Protein AF-A0A2V7JKA7-F1 (afdb_monomer_lite)

Foldseek 3Di:
DWKWKDDPPDIDTQGDDDPPDDDDGDDPPVRCVPAQKMKMWADDDPDPDHTDIDIDGHHPPDDDDDDDDDD

pLDDT: mean 87.68, std 7.16, range [63.03, 95.38]

Radius of gyration: 12.14 Å; chains: 1; bounding box: 30×22×30 Å

Structure (mmCIF, N/CA/C/O backbone):
data_AF-A0A2V7JKA7-F1
#
_entry.id   AF-A0A2V7JKA7-F1
#
loop_
_atom_site.group_PDB
_atom_site.id
_atom_site.type_symbol
_atom_site.label_atom_id
_atom_site.label_alt_id
_atom_site.label_comp_id
_atom_site.label_asym_id
_atom_site.label_entity_id
_atom_site.label_seq_id
_atom_site.pdbx_PDB_ins_code
_atom_site.Cartn_x
_atom_site.Cartn_y
_atom_site.Cartn_z
_atom_site.occupancy
_atom_site.B_iso_or_equiv
_atom_site.auth_seq_id
_atom_site.auth_comp_id
_atom_site.auth_asym_id
_atom_site.auth_atom_id
_atom_site.pdbx_PDB_model_num
ATOM 1 N N . MET A 1 1 ? 11.051 -0.112 -5.578 1.00 88.25 1 MET A N 1
ATOM 2 C CA . MET A 1 1 ? 10.325 0.939 -4.851 1.00 88.25 1 MET A CA 1
ATOM 3 C C . MET A 1 1 ? 10.023 0.417 -3.467 1.00 88.25 1 MET A C 1
ATOM 5 O O . MET A 1 1 ? 9.571 -0.718 -3.361 1.00 88.25 1 MET A O 1
ATOM 9 N N . ASP A 1 2 ? 10.312 1.201 -2.439 1.00 93.50 2 ASP A N 1
ATOM 10 C CA . ASP A 1 2 ? 9.871 0.913 -1.080 1.00 93.50 2 ASP A CA 1
ATOM 11 C C . ASP A 1 2 ? 8.414 1.324 -0.911 1.00 93.50 2 ASP A C 1
ATOM 13 O O . ASP A 1 2 ? 8.029 2.429 -1.296 1.00 93.50 2 ASP A O 1
ATOM 17 N N . VAL A 1 3 ? 7.617 0.427 -0.342 1.00 94.62 3 VAL A N 1
ATOM 18 C CA . VAL A 1 3 ? 6.194 0.641 -0.089 1.00 94.62 3 VAL A CA 1
ATOM 19 C C . VAL A 1 3 ? 5.997 0.844 1.401 1.00 94.62 3 VAL A C 1
ATOM 21 O O . VAL A 1 3 ? 6.384 -0.005 2.210 1.00 94.62 3 VAL A O 1
ATOM 24 N N . PHE A 1 4 ? 5.369 1.955 1.759 1.00 95.12 4 PHE A N 1
ATOM 25 C CA . PHE A 1 4 ? 4.986 2.264 3.128 1.00 95.12 4 PHE A CA 1
ATOM 26 C C . PHE A 1 4 ? 3.477 2.423 3.225 1.00 95.12 4 PHE A C 1
ATOM 28 O O . PHE A 1 4 ? 2.846 2.960 2.317 1.00 95.12 4 PHE A O 1
ATOM 35 N N . VAL A 1 5 ? 2.927 1.994 4.354 1.00 94.62 5 VAL A N 1
ATOM 36 C CA . VAL A 1 5 ? 1.565 2.311 4.773 1.00 94.62 5 VAL A CA 1
ATOM 37 C C . VAL A 1 5 ? 1.623 3.260 5.957 1.00 94.62 5 VAL A C 1
ATOM 39 O O . VAL A 1 5 ? 2.471 3.138 6.846 1.00 94.62 5 VAL A O 1
ATOM 42 N N . LEU A 1 6 ? 0.742 4.245 5.925 1.00 92.81 6 LEU A N 1
ATOM 43 C CA . LEU A 1 6 ? 0.613 5.287 6.915 1.00 92.81 6 LEU A CA 1
ATOM 44 C C . LEU A 1 6 ? -0.834 5.340 7.393 1.00 92.81 6 LEU A C 1
ATOM 46 O O . LEU A 1 6 ? -1.773 5.272 6.596 1.00 92.81 6 LEU A O 1
ATOM 50 N N . ASN A 1 7 ? -0.993 5.538 8.694 1.00 86.19 7 ASN A N 1
ATOM 51 C CA . ASN A 1 7 ? -2.214 6.070 9.286 1.00 86.19 7 ASN A CA 1
ATOM 52 C C . ASN A 1 7 ? -1.884 7.419 9.955 1.00 86.19 7 ASN A C 1
ATOM 54 O O . ASN A 1 7 ? -0.806 7.984 9.759 1.00 86.19 7 ASN A O 1
ATOM 58 N N . SER A 1 8 ? -2.818 7.970 10.723 1.00 76.69 8 SER A N 1
ATOM 59 C CA . SER A 1 8 ? -2.682 9.272 11.386 1.00 76.69 8 SER A CA 1
ATOM 60 C C . SER A 1 8 ? -1.518 9.369 12.385 1.00 76.69 8 SER A C 1
ATOM 62 O O . SER A 1 8 ? -1.113 10.483 12.706 1.00 76.69 8 SER A O 1
ATOM 64 N N . SER A 1 9 ? -0.961 8.254 12.865 1.00 80.62 9 SER A N 1
ATOM 65 C CA . SER A 1 9 ? 0.060 8.247 13.926 1.00 80.62 9 SER A CA 1
ATOM 66 C C . SER A 1 9 ? 1.276 7.363 13.649 1.00 80.62 9 SER A C 1
ATOM 68 O O . SER A 1 9 ? 2.270 7.451 14.368 1.00 80.62 9 SER A O 1
ATOM 70 N N . GLN A 1 10 ? 1.224 6.506 12.632 1.00 89.81 10 GLN A N 1
ATOM 71 C CA . GLN A 1 10 ? 2.220 5.472 12.380 1.00 89.81 10 GLN A CA 1
ATOM 72 C C . GLN A 1 10 ? 2.541 5.364 10.893 1.00 89.81 10 GLN A C 1
ATOM 74 O O . GLN A 1 10 ? 1.695 5.581 10.024 1.00 89.81 10 GLN A O 1
ATOM 79 N N . ARG A 1 11 ? 3.789 4.980 10.614 1.00 92.88 11 ARG A N 1
ATOM 80 C CA . ARG A 1 11 ? 4.299 4.652 9.283 1.00 92.88 11 ARG A CA 1
ATOM 81 C C . ARG A 1 11 ? 5.073 3.348 9.372 1.00 92.88 11 ARG A C 1
ATOM 83 O O . ARG A 1 11 ? 6.056 3.272 10.104 1.00 92.88 11 ARG A O 1
ATOM 90 N N . THR A 1 12 ? 4.663 2.364 8.583 1.00 94.25 12 THR A N 1
ATOM 91 C CA . THR A 1 12 ? 5.303 1.048 8.517 1.00 94.25 12 THR A CA 1
ATOM 92 C C . THR A 1 12 ? 5.684 0.730 7.082 1.00 94.25 12 THR A C 1
ATOM 94 O O . THR A 1 12 ? 4.933 1.000 6.146 1.00 94.25 12 THR A O 1
ATOM 97 N N . ARG A 1 13 ? 6.867 0.143 6.896 1.00 95.38 13 ARG A N 1
ATOM 98 C CA . ARG A 1 13 ? 7.294 -0.396 5.603 1.00 95.38 13 ARG A CA 1
ATOM 99 C C . ARG A 1 13 ? 6.612 -1.740 5.377 1.00 95.38 13 ARG A C 1
ATOM 101 O O . ARG A 1 13 ? 6.790 -2.651 6.178 1.00 95.38 13 ARG A O 1
ATOM 108 N N . LEU A 1 14 ? 5.878 -1.860 4.276 1.00 95.19 14 LEU A N 1
ATOM 109 C CA . LEU A 1 14 ? 5.270 -3.118 3.846 1.00 95.19 14 LEU A CA 1
ATOM 110 C C . LEU A 1 14 ? 6.282 -4.006 3.114 1.00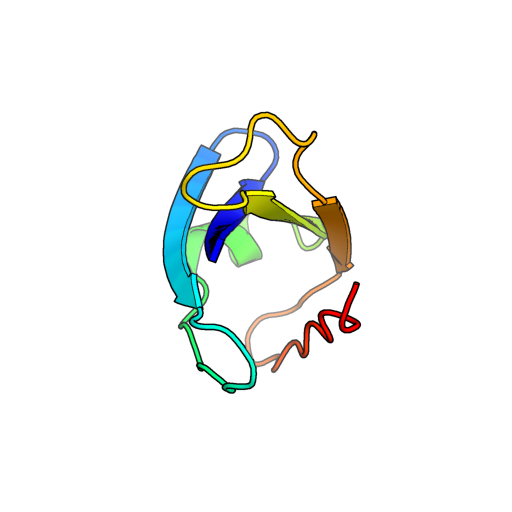 95.19 14 LEU A C 1
ATOM 112 O O . LEU A 1 14 ? 6.312 -5.214 3.321 1.00 95.19 14 LEU A O 1
ATOM 116 N N . GLY A 1 15 ? 7.145 -3.408 2.286 1.00 94.94 15 GLY A N 1
ATOM 117 C CA . GLY A 1 15 ? 8.173 -4.149 1.562 1.00 94.94 15 GLY A CA 1
ATOM 118 C C . GLY A 1 15 ? 8.753 -3.398 0.369 1.00 94.94 15 GLY A C 1
ATOM 119 O O . GLY A 1 15 ? 8.662 -2.173 0.281 1.00 94.94 15 GLY A O 1
ATOM 120 N N . ILE A 1 16 ? 9.367 -4.153 -0.546 1.00 93.31 16 ILE A N 1
ATOM 121 C CA . ILE A 1 16 ? 9.951 -3.644 -1.793 1.00 93.31 16 ILE A CA 1
ATOM 122 C C . ILE A 1 16 ? 9.217 -4.258 -2.983 1.00 93.31 16 ILE A C 1
ATOM 124 O O . ILE A 1 16 ? 9.126 -5.478 -3.093 1.00 93.31 16 ILE A O 1
ATOM 128 N N . VAL A 1 17 ? 8.798 -3.419 -3.929 1.00 90.56 17 VAL A N 1
ATOM 129 C CA . VAL A 1 17 ? 8.331 -3.840 -5.259 1.00 90.56 17 VAL A CA 1
ATOM 130 C C . VAL A 1 17 ? 9.427 -3.568 -6.284 1.00 90.56 17 VAL A C 1
ATOM 132 O O . VAL A 1 17 ? 9.975 -2.462 -6.341 1.00 90.56 17 VAL A O 1
ATOM 135 N N . ARG A 1 18 ? 9.786 -4.569 -7.091 1.00 88.06 18 ARG A N 1
ATOM 136 C CA . ARG A 1 18 ? 10.748 -4.412 -8.196 1.00 88.06 18 ARG A CA 1
ATOM 137 C C . ARG A 1 18 ? 10.017 -3.940 -9.460 1.00 88.06 18 ARG A C 1
ATOM 139 O O . ARG A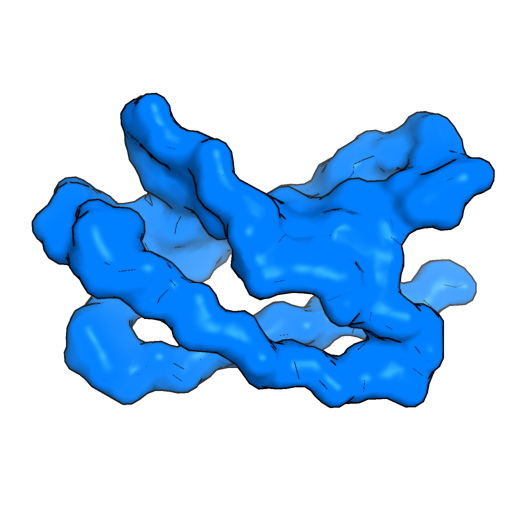 1 18 ? 8.799 -4.058 -9.548 1.00 88.06 18 ARG A O 1
ATOM 146 N N . GLY A 1 19 ? 10.749 -3.389 -10.428 1.00 82.50 19 GLY A N 1
ATOM 147 C CA . GLY A 1 19 ? 10.153 -2.969 -11.702 1.00 82.50 19 GLY A CA 1
ATOM 148 C C . GLY A 1 19 ? 9.447 -4.131 -12.407 1.00 82.50 19 GLY A C 1
ATOM 149 O O . GLY A 1 19 ? 9.943 -5.254 -12.360 1.00 82.50 19 GLY A O 1
ATOM 150 N N . VAL A 1 20 ? 8.298 -3.849 -13.033 1.00 84.75 20 VAL A N 1
ATOM 151 C CA . VAL A 1 20 ? 7.495 -4.819 -13.807 1.00 84.75 20 VAL A CA 1
ATOM 152 C C . VAL A 1 20 ? 7.180 -6.094 -13.004 1.00 84.75 20 VAL A C 1
ATOM 154 O O . VAL A 1 20 ? 7.330 -7.214 -13.481 1.00 84.75 20 VAL A O 1
ATOM 157 N N . SER A 1 21 ? 6.787 -5.933 -11.739 1.00 90.00 21 SER A N 1
ATOM 158 C CA . SER A 1 21 ? 6.416 -7.056 -10.877 1.00 90.00 21 SER A CA 1
ATOM 159 C C . SER A 1 21 ? 5.230 -6.712 -9.989 1.00 90.00 21 SER A C 1
ATOM 161 O O . SER A 1 21 ? 5.067 -5.559 -9.589 1.00 90.00 21 SER A O 1
ATOM 163 N N . THR A 1 22 ? 4.451 -7.733 -9.644 1.00 91.69 22 THR A N 1
ATOM 164 C CA . THR A 1 22 ? 3.383 -7.647 -8.645 1.00 91.69 22 THR A CA 1
ATOM 165 C C . THR A 1 22 ? 3.868 -8.281 -7.350 1.00 91.69 22 THR A C 1
ATOM 167 O O . THR A 1 22 ? 4.503 -9.336 -7.365 1.00 91.69 22 THR A O 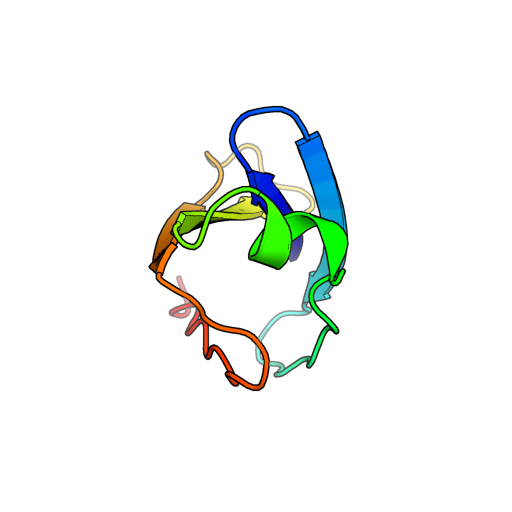1
ATOM 170 N N . GLN A 1 23 ? 3.590 -7.628 -6.226 1.00 93.94 23 GLN A N 1
ATOM 171 C CA . GLN A 1 23 ? 3.868 -8.152 -4.891 1.00 93.94 23 GLN A CA 1
ATOM 172 C C . GLN A 1 23 ? 2.643 -7.938 -4.014 1.00 93.94 23 GLN A C 1
ATOM 174 O O . GLN A 1 23 ? 1.974 -6.912 -4.122 1.00 93.94 23 GLN A O 1
ATOM 179 N N . VAL A 1 24 ? 2.378 -8.902 -3.138 1.00 95.19 24 VAL A N 1
ATOM 180 C CA . VAL A 1 24 ? 1.282 -8.841 -2.172 1.00 95.19 24 VAL A CA 1
ATOM 181 C C . VAL A 1 24 ? 1.885 -8.652 -0.790 1.00 95.19 24 VAL A C 1
ATOM 183 O O . VAL A 1 24 ? 2.754 -9.422 -0.382 1.00 95.19 24 VAL A O 1
ATOM 186 N N . PHE A 1 25 ? 1.415 -7.637 -0.070 1.00 94.69 25 PHE A N 1
ATOM 187 C CA . PHE A 1 25 ? 1.834 -7.370 1.300 1.00 94.69 25 PHE A CA 1
ATOM 188 C C . PHE A 1 25 ? 0.624 -7.414 2.231 1.00 94.69 25 PHE A C 1
ATOM 190 O O . PHE A 1 25 ? -0.400 -6.807 1.909 1.00 94.69 25 PHE A O 1
ATOM 197 N N . PRO A 1 26 ? 0.721 -8.086 3.391 1.00 93.62 26 PRO A N 1
ATOM 198 C CA . PRO A 1 26 ? -0.312 -7.979 4.405 1.00 93.62 26 PRO A CA 1
ATOM 199 C C . PRO A 1 26 ? -0.303 -6.563 4.988 1.00 93.62 26 PRO A C 1
ATOM 201 O O . PRO A 1 26 ? 0.748 -6.046 5.372 1.00 93.62 26 PRO A O 1
ATOM 204 N N . ILE A 1 27 ? -1.477 -5.941 5.079 1.00 91.00 27 ILE A N 1
ATOM 205 C CA . ILE A 1 27 ? -1.642 -4.695 5.829 1.00 91.00 27 ILE A CA 1
ATOM 206 C C . ILE A 1 27 ? -1.770 -5.071 7.309 1.00 91.00 27 ILE A C 1
ATOM 208 O O . ILE A 1 27 ? -2.661 -5.855 7.652 1.00 91.00 27 ILE A O 1
ATOM 212 N N . PRO A 1 28 ? -0.916 -4.542 8.201 1.00 89.44 28 PRO A N 1
ATOM 213 C CA . PRO A 1 28 ? -1.022 -4.848 9.619 1.00 89.44 28 PRO A CA 1
ATOM 214 C C . PRO A 1 28 ? -2.374 -4.395 10.190 1.00 89.44 28 PRO A C 1
ATOM 216 O O . PRO A 1 28 ? -2.846 -3.284 9.929 1.00 89.44 28 PRO A O 1
ATOM 219 N N . ALA A 1 29 ? -3.027 -5.268 10.958 1.00 87.50 29 ALA A N 1
ATOM 220 C CA . ALA A 1 29 ? -4.415 -5.079 11.384 1.00 87.50 29 ALA A CA 1
ATOM 221 C C . ALA A 1 29 ? -4.620 -3.851 12.296 1.00 87.50 29 ALA A C 1
ATOM 223 O O . ALA A 1 29 ? -5.726 -3.317 12.389 1.00 87.50 29 ALA A O 1
ATOM 224 N N . GLU A 1 30 ? -3.572 -3.387 12.975 1.00 85.56 30 GLU A N 1
ATOM 225 C CA . GLU A 1 30 ? -3.575 -2.152 13.760 1.00 85.56 30 GLU A CA 1
ATOM 226 C C . GLU A 1 30 ? -3.797 -0.893 12.911 1.00 85.56 30 GLU A C 1
ATOM 228 O O . GLU A 1 30 ? -4.388 0.064 13.408 1.00 85.56 30 GLU A O 1
ATOM 233 N N . PHE A 1 31 ? -3.421 -0.898 11.628 1.00 85.75 31 PHE A N 1
ATOM 234 C CA . PHE A 1 31 ? -3.648 0.248 10.745 1.00 85.75 31 PHE A CA 1
ATOM 235 C C . PHE A 1 31 ? -5.129 0.401 10.400 1.00 85.75 31 PHE A C 1
ATOM 237 O O . PHE A 1 31 ? -5.660 1.506 10.479 1.00 85.75 31 PHE A O 1
ATOM 244 N N . VAL A 1 32 ? -5.799 -0.713 10.095 1.00 83.19 32 VAL A N 1
ATOM 245 C CA . VAL A 1 32 ? -7.208 -0.742 9.670 1.00 83.19 32 VAL A CA 1
ATOM 246 C C . VAL A 1 32 ? -8.169 -0.466 10.833 1.00 83.19 32 VAL A C 1
ATOM 248 O O . VAL A 1 32 ? -9.217 0.144 10.644 1.00 83.19 32 VAL A O 1
ATOM 251 N N . ARG A 1 33 ? -7.822 -0.884 12.059 1.00 80.12 33 ARG A N 1
ATOM 252 C CA . ARG A 1 33 ? -8.679 -0.687 13.245 1.00 80.12 33 ARG A CA 1
ATOM 253 C C . ARG A 1 33 ? -8.785 0.768 13.706 1.00 80.12 33 ARG A C 1
ATOM 255 O O . ARG A 1 33 ? -9.791 1.128 14.306 1.00 80.12 33 ARG A O 1
ATOM 262 N N . ILE A 1 34 ? -7.745 1.570 13.484 1.00 75.38 34 ILE A N 1
ATOM 263 C CA . ILE A 1 34 ? -7.666 2.951 13.988 1.00 75.38 34 ILE A CA 1
ATOM 264 C C . ILE A 1 34 ? -8.307 3.935 13.005 1.00 75.38 34 ILE A C 1
ATOM 266 O O . ILE A 1 34 ? -8.985 4.870 13.423 1.00 75.38 34 ILE A O 1
ATOM 270 N N . SER A 1 35 ? -8.083 3.738 11.706 1.00 79.25 35 SER A N 1
ATOM 271 C CA . SER A 1 35 ? -8.624 4.589 10.649 1.00 79.25 35 SER A CA 1
ATOM 272 C C . SER A 1 35 ? -8.914 3.739 9.417 1.00 79.25 35 SER A C 1
ATOM 274 O O . SER A 1 35 ? -8.009 3.044 8.952 1.00 79.25 35 SER A O 1
ATOM 276 N N . PRO A 1 36 ? -10.120 3.831 8.833 1.00 83.69 36 PRO A N 1
ATOM 277 C CA . PRO A 1 36 ? -10.397 3.165 7.569 1.00 83.69 36 PRO A CA 1
ATOM 278 C C . PRO A 1 36 ? -9.645 3.841 6.416 1.00 83.69 36 PRO A C 1
ATOM 280 O O . PRO A 1 36 ? -9.407 3.213 5.397 1.00 83.69 36 PRO A O 1
ATOM 283 N N . GLN A 1 37 ? -9.227 5.105 6.551 1.00 90.62 37 GLN A N 1
ATOM 284 C CA . GLN A 1 37 ? -8.422 5.775 5.533 1.00 90.62 37 GLN A CA 1
ATOM 285 C C . GLN A 1 37 ? -6.934 5.509 5.775 1.00 90.62 37 GLN A C 1
ATOM 287 O O . GLN A 1 37 ? -6.358 6.008 6.749 1.00 90.62 37 GLN A O 1
ATOM 292 N N . LEU A 1 38 ? -6.320 4.754 4.864 1.00 92.19 38 LEU A N 1
ATOM 293 C CA . LEU A 1 38 ? -4.884 4.501 4.827 1.00 92.19 38 LEU A CA 1
ATOM 294 C C . LEU A 1 38 ? -4.226 5.327 3.731 1.00 92.19 38 LEU A C 1
ATOM 296 O O . LEU A 1 38 ? -4.791 5.535 2.656 1.00 92.19 38 LEU A O 1
ATOM 300 N N . ARG A 1 39 ? -3.001 5.775 3.995 1.00 93.94 39 ARG A N 1
ATOM 301 C CA . ARG A 1 39 ? -2.160 6.444 3.006 1.00 93.94 39 ARG A CA 1
ATOM 302 C C . ARG A 1 39 ? -0.978 5.552 2.659 1.00 93.94 39 ARG A C 1
ATOM 304 O O . ARG A 1 39 ? -0.235 5.137 3.539 1.00 93.94 39 ARG A O 1
ATOM 311 N N . PHE A 1 40 ? -0.792 5.284 1.380 1.00 94.25 40 PHE A N 1
ATOM 312 C CA . PHE A 1 40 ? 0.332 4.536 0.845 1.00 94.25 40 PHE A CA 1
ATOM 313 C C . PHE A 1 40 ? 1.355 5.500 0.266 1.00 94.25 40 PHE A C 1
ATOM 315 O O . PHE A 1 40 ? 0.996 6.438 -0.443 1.00 94.25 40 PHE A O 1
ATOM 322 N N . GLU A 1 41 ? 2.628 5.258 0.555 1.00 94.19 41 GLU A N 1
ATOM 323 C CA . GLU A 1 41 ? 3.742 5.990 -0.036 1.00 94.19 41 GLU A CA 1
ATOM 324 C C . GLU A 1 41 ? 4.672 5.034 -0.776 1.00 94.19 41 GLU A C 1
ATOM 326 O O . GLU A 1 41 ? 5.131 4.027 -0.230 1.00 94.19 41 GLU A O 1
ATOM 331 N N . LEU A 1 42 ? 4.997 5.400 -2.009 1.00 92.25 42 LEU A N 1
ATOM 332 C CA . LEU A 1 42 ? 5.891 4.674 -2.895 1.00 92.25 42 LEU A CA 1
ATOM 333 C C . LEU A 1 42 ? 7.163 5.485 -3.106 1.00 92.25 42 LEU A C 1
ATOM 335 O O . LEU A 1 42 ? 7.148 6.537 -3.748 1.00 92.25 42 LEU A O 1
ATOM 339 N N . HIS A 1 43 ? 8.273 4.971 -2.590 1.00 91.25 43 HIS A N 1
ATOM 340 C CA . HIS A 1 43 ? 9.579 5.618 -2.662 1.00 91.25 43 HIS A CA 1
ATOM 341 C C . HIS A 1 43 ? 10.437 4.920 -3.723 1.00 91.25 43 HIS A C 1
ATOM 343 O O . HIS A 1 43 ? 10.665 3.708 -3.668 1.00 91.25 43 HIS A O 1
ATOM 349 N N . ALA A 1 44 ? 10.908 5.664 -4.724 1.00 87.56 44 ALA A N 1
ATOM 350 C CA . ALA A 1 44 ? 11.833 5.124 -5.716 1.00 87.56 44 ALA A CA 1
ATOM 351 C C . ALA A 1 44 ? 13.190 4.821 -5.059 1.00 87.56 44 ALA A C 1
ATOM 353 O O . ALA A 1 44 ? 13.729 5.640 -4.322 1.00 87.56 44 ALA A O 1
ATOM 354 N N . ILE A 1 45 ? 13.758 3.645 -5.338 1.00 83.56 45 ILE A N 1
ATOM 355 C CA . ILE A 1 45 ? 15.093 3.289 -4.841 1.00 83.56 45 ILE A CA 1
ATOM 356 C C . ILE A 1 45 ? 16.113 3.878 -5.817 1.00 83.56 45 ILE A C 1
ATOM 358 O O . ILE A 1 45 ? 16.035 3.603 -7.012 1.00 83.56 45 ILE A O 1
ATOM 362 N N . GLY A 1 46 ? 17.056 4.678 -5.315 1.00 75.38 46 GLY A N 1
ATOM 363 C CA . GLY A 1 46 ? 18.151 5.229 -6.122 1.00 75.38 46 GLY A CA 1
ATOM 364 C C . GLY A 1 46 ? 17.798 6.447 -6.985 1.00 75.38 46 GLY A C 1
ATOM 365 O O . GLY A 1 46 ? 18.575 6.803 -7.863 1.00 75.38 46 GLY A O 1
ATOM 366 N N . GLY A 1 47 ? 16.662 7.109 -6.746 1.00 67.81 47 GLY A N 1
ATOM 367 C CA . GLY A 1 47 ? 16.307 8.363 -7.417 1.00 67.81 47 GLY A CA 1
ATOM 368 C C . GLY A 1 47 ? 15.678 9.353 -6.442 1.00 67.81 47 GLY A C 1
ATOM 369 O O . GLY A 1 47 ? 14.787 8.978 -5.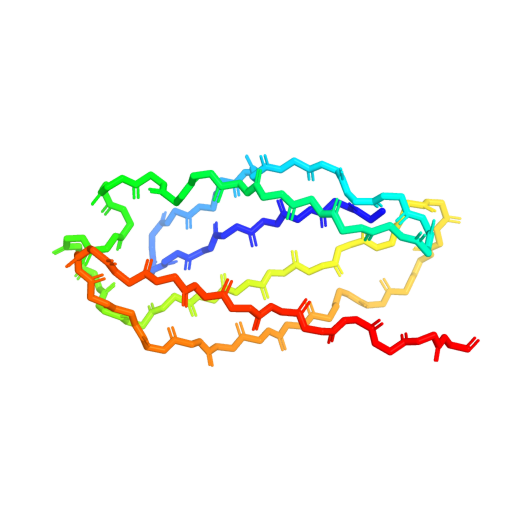690 1.00 67.81 47 GLY A O 1
ATOM 370 N N . GLY A 1 48 ? 16.102 10.620 -6.471 1.00 70.19 48 GLY A N 1
ATOM 371 C CA . GLY A 1 48 ? 15.5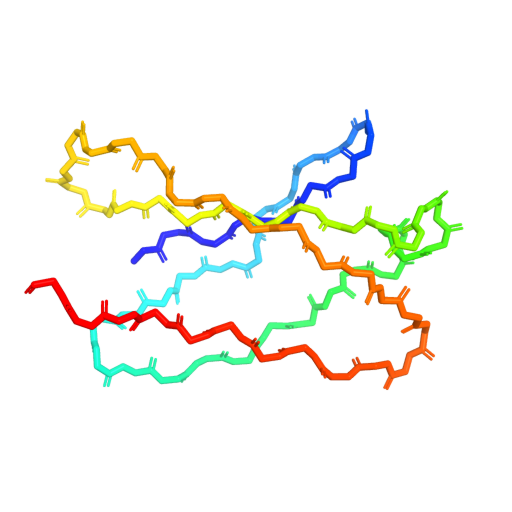75 11.697 -5.615 1.00 70.19 48 GLY A CA 1
ATOM 372 C C . GLY A 1 48 ? 14.175 12.186 -6.004 1.00 70.19 48 GLY A C 1
ATOM 373 O O . GLY A 1 48 ? 13.881 13.371 -5.884 1.00 70.19 48 GLY A O 1
ATOM 374 N N . ARG A 1 49 ? 13.331 11.305 -6.550 1.00 78.00 49 ARG A N 1
ATOM 375 C CA . ARG A 1 49 ? 11.960 11.653 -6.932 1.00 78.00 49 ARG A CA 1
ATOM 376 C C . ARG A 1 49 ? 11.098 11.754 -5.682 1.00 78.00 49 ARG A C 1
ATOM 378 O O . ARG A 1 49 ? 11.271 10.979 -4.743 1.00 78.00 49 ARG A O 1
ATOM 385 N N . ASN A 1 50 ? 10.135 12.670 -5.712 1.00 83.56 50 ASN A N 1
ATOM 386 C CA . ASN A 1 50 ? 9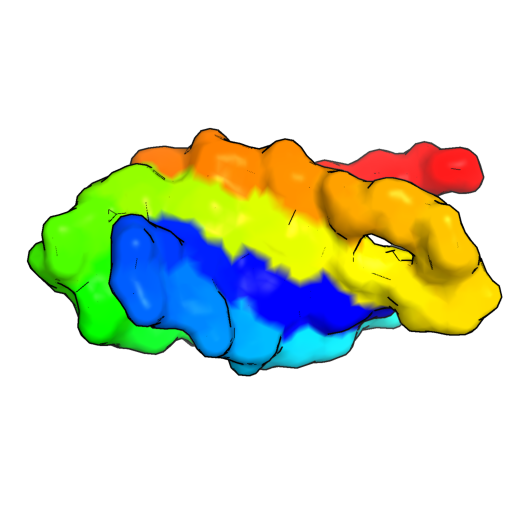.132 12.741 -4.661 1.00 83.56 50 ASN A CA 1
ATOM 387 C C . ASN A 1 50 ? 8.370 11.409 -4.576 1.00 83.56 50 ASN A C 1
ATOM 389 O O . ASN A 1 50 ? 8.067 10.817 -5.620 1.00 83.56 50 ASN A O 1
ATOM 393 N N . PRO A 1 51 ? 8.055 10.936 -3.361 1.00 86.44 51 PRO A N 1
ATOM 394 C CA . PRO A 1 51 ? 7.245 9.744 -3.186 1.00 86.44 51 PRO A CA 1
ATOM 395 C C . PRO A 1 51 ? 5.887 9.912 -3.863 1.00 86.44 51 PRO A C 1
ATOM 397 O O . PRO A 1 51 ? 5.265 10.973 -3.763 1.00 86.44 51 PRO A O 1
ATOM 400 N N . ARG A 1 52 ? 5.408 8.861 -4.535 1.00 89.06 52 ARG A N 1
ATOM 401 C CA . ARG A 1 52 ? 4.008 8.826 -4.969 1.00 89.06 52 ARG A CA 1
ATOM 402 C C . ARG A 1 52 ? 3.155 8.455 -3.768 1.00 89.06 52 ARG A C 1
ATOM 404 O O . ARG A 1 52 ? 3.441 7.468 -3.095 1.00 89.06 52 ARG A O 1
ATOM 411 N N . THR A 1 53 ? 2.099 9.222 -3.550 1.00 92.44 53 THR A N 1
ATOM 412 C CA . THR A 1 53 ? 1.207 9.060 -2.408 1.00 92.44 53 THR A CA 1
ATOM 413 C C . THR A 1 53 ? -0.202 8.764 -2.888 1.00 92.44 53 THR A C 1
ATOM 415 O O . THR A 1 53 ? -0.700 9.446 -3.782 1.00 92.44 53 THR A O 1
ATOM 418 N N . GLU A 1 54 ? -0.850 7.775 -2.282 1.00 92.19 54 GLU A N 1
ATOM 419 C CA . GLU A 1 54 ? -2.226 7.394 -2.600 1.00 92.19 54 GLU A CA 1
ATOM 420 C C . GLU A 1 54 ? -3.010 7.142 -1.314 1.00 92.19 54 GLU A C 1
ATOM 422 O O . GLU A 1 54 ? -2.499 6.514 -0.390 1.00 92.19 54 GLU A O 1
ATOM 427 N N . ALA A 1 55 ? -4.230 7.667 -1.220 1.00 93.12 55 ALA A N 1
ATOM 428 C CA . ALA A 1 55 ? -5.093 7.478 -0.060 1.00 93.12 55 ALA A CA 1
ATOM 429 C C . ALA A 1 55 ? -6.257 6.568 -0.443 1.00 93.12 55 ALA A C 1
ATOM 431 O O . ALA A 1 55 ? -6.975 6.854 -1.400 1.00 93.12 55 ALA A O 1
ATOM 432 N N . ILE A 1 56 ? -6.438 5.485 0.306 1.00 91.81 56 ILE A N 1
ATOM 433 C CA . ILE A 1 56 ? -7.437 4.457 0.021 1.00 91.81 56 ILE A CA 1
ATOM 434 C C . ILE A 1 56 ? -8.194 4.163 1.312 1.00 91.81 56 ILE A C 1
ATOM 436 O O . ILE A 1 56 ? -7.599 4.032 2.382 1.00 91.81 56 ILE A O 1
ATOM 440 N N . THR A 1 57 ? -9.519 4.090 1.207 1.00 91.19 57 THR A N 1
ATOM 441 C CA . THR A 1 57 ? -10.369 3.650 2.316 1.00 91.19 57 THR A CA 1
ATOM 442 C C . THR A 1 57 ? -10.464 2.131 2.282 1.00 91.19 57 THR A C 1
ATOM 444 O O . THR A 1 57 ? -10.746 1.575 1.225 1.00 91.19 57 THR A O 1
ATOM 447 N N . VAL A 1 58 ? -10.208 1.477 3.412 1.00 89.75 58 VAL A N 1
ATOM 448 C CA . VAL A 1 58 ? -10.145 0.022 3.553 1.00 89.75 58 VAL A CA 1
ATOM 449 C C . VAL A 1 58 ? -10.917 -0.434 4.786 1.00 89.75 58 VAL A C 1
ATOM 451 O O . VAL A 1 58 ? -10.997 0.277 5.794 1.00 89.75 58 VAL A O 1
ATOM 454 N N . PHE A 1 59 ? -11.414 -1.659 4.730 1.00 89.06 59 PHE A N 1
ATOM 455 C CA . PHE A 1 59 ? -12.074 -2.360 5.820 1.00 89.06 59 PHE A CA 1
ATOM 456 C C . PHE A 1 59 ? -11.384 -3.705 6.097 1.00 89.06 59 PHE A C 1
ATOM 458 O O . PHE A 1 59 ? -10.660 -4.235 5.250 1.00 89.06 59 PHE A O 1
ATOM 465 N N . PRO A 1 60 ? -11.555 -4.283 7.302 1.00 88.25 60 PRO A N 1
ATOM 466 C CA . PRO A 1 60 ? -11.014 -5.604 7.597 1.00 88.25 60 PRO A CA 1
ATOM 467 C C . PRO A 1 60 ? -11.528 -6.658 6.605 1.00 88.25 60 PRO A C 1
ATOM 469 O O . PRO A 1 60 ? -12.734 -6.845 6.476 1.00 88.25 60 PRO A O 1
ATOM 472 N N . GLY A 1 61 ? -10.605 -7.366 5.951 1.00 89.69 61 GLY A N 1
ATOM 473 C CA . GLY A 1 61 ? -10.913 -8.361 4.915 1.00 89.69 61 GLY A CA 1
ATOM 474 C C . GLY A 1 61 ? -10.750 -7.855 3.478 1.00 89.69 61 GLY A C 1
ATOM 475 O O . GLY A 1 61 ? -10.775 -8.671 2.560 1.00 89.69 61 GLY A O 1
ATOM 476 N N . ASP A 1 62 ? -10.527 -6.554 3.275 1.00 90.50 62 ASP A N 1
ATOM 477 C CA . ASP A 1 62 ? -10.336 -5.990 1.939 1.00 90.50 62 ASP A CA 1
ATOM 478 C C . ASP A 1 62 ? -9.002 -6.400 1.306 1.00 90.50 62 ASP A C 1
ATOM 480 O O . ASP A 1 62 ? -7.961 -6.506 1.962 1.00 90.50 62 ASP A O 1
ATOM 484 N N . HIS A 1 63 ? -9.033 -6.528 -0.020 1.00 91.69 63 HIS A N 1
ATOM 485 C CA . HIS A 1 63 ? -7.852 -6.601 -0.869 1.00 91.69 63 HIS A CA 1
ATOM 486 C C . HIS A 1 63 ? -7.724 -5.294 -1.650 1.00 91.69 63 HIS A C 1
ATOM 488 O O . HIS A 1 63 ? -8.606 -4.936 -2.425 1.00 91.69 63 HIS A O 1
ATOM 494 N N . VAL A 1 64 ? -6.614 -4.587 -1.446 1.00 89.94 64 VAL A N 1
ATOM 495 C CA . VAL A 1 64 ? -6.332 -3.312 -2.111 1.00 89.94 64 VAL A CA 1
ATOM 496 C C . VAL A 1 64 ? -5.308 -3.527 -3.211 1.00 89.94 64 VAL A C 1
ATOM 498 O O . VAL A 1 64 ? -4.234 -4.075 -2.960 1.00 89.94 64 VAL A O 1
ATOM 501 N N . GLU A 1 65 ? -5.618 -3.053 -4.413 1.00 91.94 65 GLU A N 1
ATOM 502 C CA . GLU A 1 65 ? -4.696 -3.066 -5.541 1.00 91.94 65 GLU A CA 1
ATOM 503 C C . GLU A 1 65 ? -4.158 -1.659 -5.807 1.00 91.94 65 GLU A C 1
ATOM 505 O O . GLU A 1 65 ? -4.915 -0.700 -5.945 1.00 91.94 65 GLU A O 1
ATOM 510 N N . LEU A 1 66 ? -2.831 -1.543 -5.886 1.00 89.12 66 LEU A N 1
ATOM 511 C CA . LEU A 1 66 ? -2.135 -0.300 -6.189 1.00 89.12 66 LEU A CA 1
ATOM 512 C C . LEU A 1 66 ? -1.375 -0.466 -7.506 1.00 89.12 66 LEU A C 1
ATOM 514 O O . LEU A 1 66 ? -0.310 -1.086 -7.550 1.00 89.12 66 LEU A O 1
ATOM 518 N N . VAL A 1 67 ? -1.906 0.108 -8.584 1.00 88.31 67 VAL A N 1
ATOM 519 C CA . VAL A 1 67 ? -1.264 0.041 -9.901 1.00 88.31 67 VAL A CA 1
ATOM 520 C C . VAL A 1 67 ? -0.233 1.158 -10.022 1.00 88.31 67 VAL A C 1
ATOM 522 O O . VAL A 1 67 ? -0.548 2.350 -9.940 1.00 88.31 67 VAL A O 1
ATOM 525 N N . ILE A 1 68 ? 1.028 0.773 -10.218 1.00 82.31 68 ILE A N 1
ATOM 526 C CA . ILE A 1 68 ? 2.139 1.699 -10.444 1.00 82.31 68 ILE A CA 1
ATOM 527 C C . ILE A 1 68 ? 2.353 1.805 -11.955 1.00 82.31 68 ILE A C 1
ATOM 529 O O . ILE A 1 68 ? 2.854 0.847 -12.547 1.00 82.31 68 ILE A O 1
ATOM 533 N N . PRO A 1 69 ? 1.977 2.926 -12.598 1.00 76.12 69 PRO A N 1
ATOM 534 C CA . PRO A 1 69 ? 2.202 3.073 -14.022 1.00 76.12 69 PRO A CA 1
ATOM 535 C C . PRO A 1 69 ? 3.712 3.079 -14.305 1.00 76.12 69 PRO A C 1
ATOM 537 O O . PRO A 1 69 ? 4.481 3.649 -13.518 1.00 76.12 69 PRO A O 1
ATOM 540 N N . PRO A 1 70 ? 4.153 2.443 -15.405 1.00 70.44 70 PRO A N 1
ATOM 541 C CA . PRO A 1 70 ? 5.505 2.634 -15.899 1.00 70.44 70 PRO A CA 1
ATOM 542 C C . PRO A 1 70 ? 5.704 4.120 -16.214 1.00 70.44 70 PRO A C 1
ATOM 544 O O . PRO A 1 70 ? 4.796 4.791 -16.704 1.00 70.44 70 PRO A O 1
ATOM 547 N N . LEU A 1 71 ? 6.880 4.623 -15.857 1.00 63.03 71 LEU A N 1
ATOM 548 C CA . LEU A 1 71 ? 7.292 6.005 -16.079 1.00 63.03 71 LEU A CA 1
ATOM 549 C C . LEU A 1 71 ? 7.995 6.145 -17.423 1.00 63.03 71 LEU A C 1
ATOM 551 O O . LEU A 1 71 ? 8.756 5.211 -17.764 1.00 63.03 71 LEU A O 1
#

Sequence (71 aa):
MDVFVLNSSQRTRLGIVRGVSTQVFPIPAEFVRISPQLRFELHAIGGGRNPRTEAITVFPGDHVELVIPPL

Secondary structure (DSSP, 8-state):
-EEEEE-SS-EEEEEEPPTT-----PPPHHHHHH-SEEEEEEE-TTS-PPPEEEEEE--TT----------